Protein AF-A0A0C4YAA6-F1 (afdb_monomer)

Foldseek 3Di:
DVVVVVVVVVVVVVVVVVVVLVVVLVVLVVVLVVVVVCCVPPNDDPVVVVVSVVSVCLSCQLVVVPPVNSVSSCVVVVHPPPPD

Radius of gyration: 17.3 Å; Cα contacts (8 Å, |Δi|>4): 31; chains: 1; bounding box: 38×18×53 Å

Structure (mmCIF, N/CA/C/O backbone):
data_AF-A0A0C4YAA6-F1
#
_entry.id   AF-A0A0C4YAA6-F1
#
loop_
_atom_site.group_PDB
_atom_site.id
_atom_site.type_symbol
_atom_site.label_atom_id
_atom_site.label_alt_id
_atom_site.label_comp_id
_atom_site.label_asym_id
_atom_site.label_entity_id
_atom_site.label_seq_id
_atom_site.pdbx_PDB_ins_code
_atom_site.Cartn_x
_atom_site.Cartn_y
_atom_site.Cartn_z
_atom_site.occupancy
_atom_site.B_iso_or_equiv
_atom_site.auth_seq_id
_atom_site.auth_comp_id
_atom_site.auth_asym_id
_atom_site.auth_atom_id
_atom_site.pdbx_PDB_model_num
ATOM 1 N N . MET A 1 1 ? -19.346 5.190 35.935 1.00 63.16 1 MET A N 1
ATOM 2 C CA . MET A 1 1 ? -17.868 5.079 35.961 1.00 63.16 1 MET A CA 1
ATOM 3 C C . MET A 1 1 ? -17.351 4.000 35.002 1.00 63.16 1 MET A C 1
ATOM 5 O O . MET A 1 1 ? -16.531 4.329 34.159 1.00 63.16 1 MET A O 1
ATOM 9 N N . MET A 1 2 ? -17.887 2.769 35.029 1.00 74.38 2 MET A N 1
ATOM 10 C CA . MET A 1 2 ? -17.492 1.678 34.108 1.00 74.38 2 MET A CA 1
ATOM 11 C C . MET A 1 2 ? -17.628 2.006 32.608 1.00 74.38 2 MET A C 1
ATOM 13 O O . MET A 1 2 ? -16.706 1.741 31.847 1.00 74.38 2 MET A O 1
ATOM 17 N N . VAL A 1 3 ? -18.725 2.644 32.179 1.00 83.06 3 VAL A N 1
ATOM 18 C CA . VAL A 1 3 ? -18.949 2.989 30.756 1.00 83.06 3 VAL A CA 1
ATOM 19 C C . VAL A 1 3 ? -17.906 3.982 30.223 1.00 83.06 3 VAL A C 1
ATOM 21 O O . VAL A 1 3 ? -17.427 3.833 29.104 1.00 83.06 3 VAL A O 1
ATOM 24 N N . GLY A 1 4 ? -17.501 4.963 31.036 1.00 82.75 4 GLY A N 1
ATOM 25 C CA . GLY A 1 4 ? -16.488 5.949 30.640 1.00 82.75 4 GLY A CA 1
ATOM 26 C C . GLY A 1 4 ? -15.100 5.332 30.451 1.00 82.75 4 GLY A C 1
ATOM 27 O O . GLY A 1 4 ? -14.403 5.669 29.498 1.00 82.75 4 GLY A O 1
ATOM 28 N N . VAL A 1 5 ? -14.728 4.377 31.311 1.00 84.94 5 VAL A N 1
ATOM 29 C CA . VAL A 1 5 ? -13.475 3.615 31.175 1.00 84.94 5 VAL A CA 1
ATOM 30 C C . VAL A 1 5 ? -13.516 2.720 29.934 1.00 84.94 5 VAL A C 1
ATOM 32 O O . VAL A 1 5 ? -12.542 2.672 29.188 1.00 84.94 5 VAL A O 1
ATOM 35 N N . LEU A 1 6 ? -14.652 2.070 29.662 1.00 86.06 6 LEU A N 1
ATOM 36 C CA . LEU A 1 6 ? -14.822 1.224 28.479 1.00 86.06 6 LEU A CA 1
ATOM 37 C C . LEU A 1 6 ? -14.653 2.022 27.173 1.00 86.06 6 LEU A C 1
ATOM 39 O O . LEU A 1 6 ? -13.925 1.597 26.279 1.00 86.06 6 LEU A O 1
ATOM 43 N N . LEU A 1 7 ? -15.269 3.207 27.084 1.00 87.56 7 LEU A N 1
ATOM 44 C CA . LEU A 1 7 ? -15.139 4.099 25.925 1.00 87.56 7 LEU A CA 1
ATOM 45 C C . LEU A 1 7 ? -13.701 4.597 25.732 1.00 87.56 7 LEU A C 1
ATOM 47 O O . LEU A 1 7 ? -13.231 4.689 24.599 1.00 87.56 7 LEU A O 1
ATOM 51 N N . LEU A 1 8 ? -12.988 4.886 26.825 1.00 89.00 8 LEU A N 1
ATOM 52 C CA . LEU A 1 8 ? -11.581 5.282 26.773 1.00 89.00 8 LEU A CA 1
ATOM 53 C C . LEU A 1 8 ? -10.707 4.158 26.196 1.00 89.00 8 LEU A C 1
A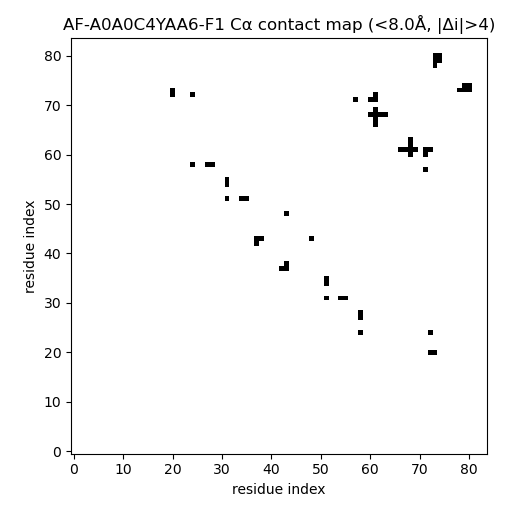TOM 55 O O . LEU A 1 8 ? -9.919 4.402 25.284 1.00 89.00 8 LEU A O 1
ATOM 59 N N . VAL A 1 9 ? -10.879 2.927 26.688 1.00 83.62 9 VAL A N 1
ATOM 60 C CA . VAL A 1 9 ? -10.136 1.749 26.209 1.00 83.62 9 VAL A CA 1
ATOM 61 C C 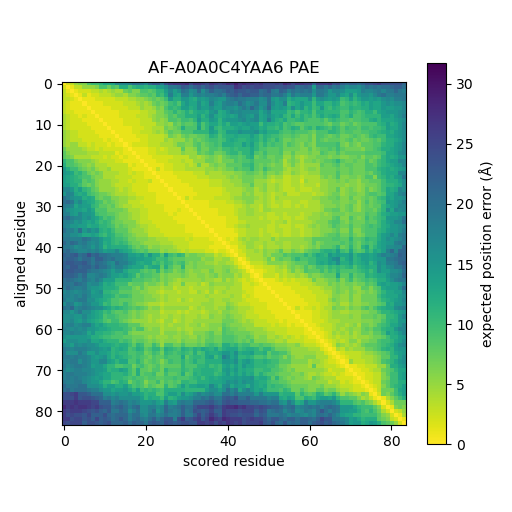. VAL A 1 9 ? -10.432 1.476 24.735 1.00 83.62 9 VAL A C 1
ATOM 63 O O . VAL A 1 9 ? -9.502 1.251 23.961 1.00 83.62 9 VAL A O 1
ATOM 66 N N . LEU A 1 10 ? -11.700 1.571 24.321 1.00 85.00 10 LEU A N 1
ATOM 67 C CA . LEU A 1 10 ? -12.100 1.407 22.921 1.00 85.00 10 LEU A CA 1
ATOM 68 C C . LEU A 1 10 ? -11.399 2.430 22.016 1.00 85.00 10 LEU A C 1
ATOM 70 O O . LEU A 1 10 ? -10.893 2.080 20.952 1.00 85.00 10 LEU A O 1
ATOM 74 N N . ARG A 1 11 ? -11.308 3.686 22.459 1.00 85.06 11 ARG A N 1
ATOM 75 C CA . ARG A 1 11 ? -10.675 4.766 21.694 1.00 85.06 11 ARG A CA 1
ATOM 76 C C . ARG A 1 11 ? -9.166 4.568 21.543 1.00 85.06 11 ARG A C 1
ATOM 78 O O . ARG A 1 11 ? -8.629 4.805 20.464 1.00 85.06 11 ARG A O 1
ATOM 85 N N . ILE A 1 12 ? -8.493 4.093 22.593 1.00 81.56 12 ILE A N 1
ATOM 86 C CA . ILE A 1 12 ? -7.062 3.748 22.553 1.00 81.56 12 ILE A CA 1
ATOM 87 C C . ILE A 1 12 ? -6.827 2.574 21.597 1.00 81.56 12 ILE A C 1
ATOM 89 O O . ILE A 1 12 ? -5.921 2.625 20.765 1.00 81.56 12 ILE A O 1
ATOM 93 N N . ALA A 1 13 ? -7.667 1.536 21.665 1.00 73.75 13 ALA A N 1
ATOM 94 C CA . ALA A 1 13 ? -7.598 0.408 20.743 1.00 73.75 13 ALA A CA 1
ATOM 95 C C . ALA A 1 13 ? -7.771 0.869 19.286 1.00 73.75 13 ALA A C 1
ATOM 97 O O . ALA A 1 13 ? -6.953 0.520 18.438 1.00 73.75 13 ALA A O 1
ATOM 98 N N . GLN A 1 14 ? -8.761 1.722 19.006 1.00 77.62 14 GLN A N 1
ATOM 99 C CA . GLN A 1 14 ? -8.976 2.307 17.678 1.00 77.6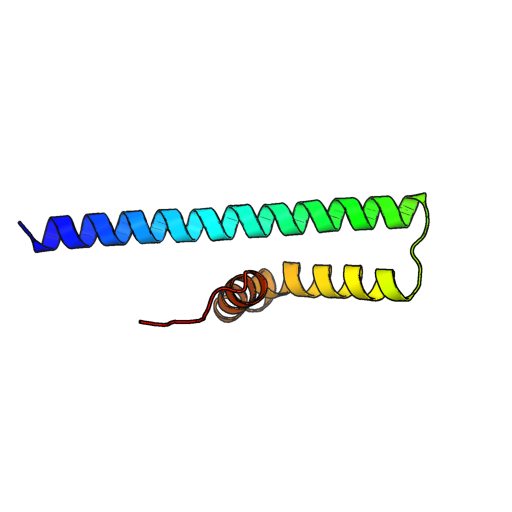2 14 GLN A CA 1
ATOM 100 C C . GLN A 1 14 ? -7.771 3.123 17.189 1.00 77.62 14 GLN A C 1
ATOM 102 O O . GLN A 1 14 ? -7.357 2.968 16.041 1.00 77.62 14 GLN A O 1
ATOM 107 N N . GLN A 1 15 ? -7.170 3.956 18.043 1.00 78.00 15 GLN A N 1
ATOM 108 C CA . GLN A 1 15 ? -5.979 4.734 17.683 1.00 78.00 15 GLN A CA 1
ATOM 109 C C . GLN A 1 15 ? -4.781 3.840 17.352 1.00 78.00 15 GLN A C 1
ATOM 111 O O . GLN A 1 15 ? -4.103 4.076 16.352 1.00 78.00 15 GLN A O 1
ATOM 116 N N . ASN A 1 16 ? -4.549 2.791 18.141 1.00 75.44 16 ASN A N 1
ATOM 117 C CA . ASN A 1 16 ? -3.465 1.842 17.893 1.00 75.44 16 ASN A CA 1
ATOM 118 C C . ASN A 1 16 ? -3.679 1.054 16.594 1.00 75.44 16 ASN A C 1
ATOM 120 O O . ASN A 1 16 ? -2.733 0.873 15.830 1.00 75.44 16 ASN A O 1
ATOM 124 N N . TYR A 1 17 ? -4.917 0.645 16.303 1.00 74.75 17 TYR A N 1
ATOM 125 C CA . TYR A 1 17 ? -5.260 -0.000 15.033 1.00 74.75 17 TYR A CA 1
ATOM 126 C C . TYR A 1 17 ? -5.005 0.920 13.836 1.00 74.75 17 TYR A C 1
ATOM 128 O O . TYR A 1 17 ? -4.358 0.513 12.874 1.00 74.75 17 TYR A O 1
ATOM 136 N N . MET A 1 18 ? -5.448 2.177 13.910 1.00 73.88 18 MET A N 1
ATOM 137 C CA . MET A 1 18 ? -5.206 3.167 12.855 1.00 73.88 18 MET A CA 1
ATOM 138 C C . MET A 1 18 ? -3.711 3.440 12.655 1.00 73.88 18 MET A C 1
ATOM 140 O O . MET A 1 18 ? -3.249 3.562 11.521 1.00 73.88 18 MET A O 1
ATOM 144 N N . MET A 1 19 ? -2.938 3.483 13.742 1.00 78.56 19 MET A N 1
ATOM 145 C CA . MET A 1 19 ? -1.488 3.647 13.682 1.00 78.56 19 MET A CA 1
ATOM 146 C C . MET A 1 19 ? -0.812 2.448 13.006 1.00 78.56 19 MET A C 1
ATOM 148 O O . MET A 1 19 ? 0.016 2.642 12.119 1.00 78.56 19 MET A O 1
ATOM 152 N N . ALA A 1 20 ? -1.194 1.219 13.365 1.00 72.88 20 ALA A N 1
ATOM 153 C CA . ALA A 1 20 ? -0.661 0.003 12.755 1.00 72.88 20 ALA A CA 1
ATOM 154 C C . ALA A 1 20 ? -0.947 -0.057 11.245 1.00 72.88 20 ALA A C 1
ATOM 156 O O . ALA A 1 20 ? -0.045 -0.347 10.458 1.00 72.88 20 ALA A O 1
ATOM 157 N N . LEU A 1 21 ? -2.169 0.295 10.829 1.00 72.69 21 LEU A N 1
ATOM 158 C CA . LEU A 1 21 ? -2.535 0.407 9.413 1.00 72.69 21 LEU A CA 1
ATOM 159 C C . LEU A 1 21 ? -1.674 1.447 8.685 1.00 72.69 21 LEU A C 1
ATOM 161 O O . LEU A 1 21 ? -1.152 1.170 7.605 1.00 72.69 21 LEU A O 1
ATOM 165 N N . GLY A 1 22 ? -1.485 2.622 9.292 1.00 74.88 22 GLY A N 1
ATOM 166 C CA . GLY A 1 22 ? -0.656 3.689 8.734 1.00 74.88 22 GLY A CA 1
ATOM 167 C C . GLY A 1 22 ? 0.803 3.271 8.545 1.00 74.88 22 GLY A C 1
ATOM 168 O O . GLY A 1 22 ? 1.363 3.467 7.469 1.00 74.88 22 GLY A O 1
ATOM 169 N N . VAL A 1 23 ? 1.411 2.635 9.550 1.00 77.00 23 VAL A N 1
ATOM 170 C CA . VAL A 1 23 ? 2.808 2.161 9.492 1.00 77.00 23 VAL A CA 1
ATOM 171 C C . VAL A 1 23 ? 3.003 1.139 8.371 1.00 77.00 23 VAL A C 1
ATOM 173 O O . VAL A 1 23 ? 3.969 1.226 7.613 1.00 77.00 23 VAL A O 1
ATOM 176 N N . VAL A 1 24 ? 2.077 0.193 8.226 1.00 73.12 24 VAL A N 1
ATOM 177 C CA . VAL A 1 24 ? 2.150 -0.850 7.193 1.00 73.12 24 VAL A CA 1
ATOM 178 C C . VAL A 1 24 ? 1.959 -0.261 5.800 1.00 73.12 24 VAL A C 1
ATOM 180 O O . VAL A 1 24 ? 2.689 -0.616 4.872 1.00 73.12 24 VAL A O 1
ATOM 183 N N . TRP A 1 25 ? 1.019 0.670 5.646 1.00 77.62 25 TRP A N 1
ATOM 184 C CA . TRP A 1 25 ? 0.801 1.355 4.377 1.00 77.62 25 TRP A CA 1
ATOM 185 C C . TRP A 1 25 ? 2.041 2.151 3.946 1.00 77.62 25 TRP A C 1
ATOM 187 O O . TRP A 1 25 ? 2.471 2.050 2.795 1.00 77.62 25 TRP A O 1
ATOM 197 N N . VAL A 1 26 ? 2.690 2.846 4.886 1.00 80.06 26 VAL A N 1
ATOM 198 C CA . VAL A 1 26 ? 3.960 3.550 4.649 1.00 80.06 26 VAL A CA 1
ATOM 199 C C . VAL A 1 26 ? 5.080 2.575 4.272 1.00 80.06 26 VAL A C 1
ATOM 201 O O . VAL A 1 26 ? 5.806 2.827 3.311 1.00 80.06 26 VAL A O 1
ATOM 204 N N . ALA A 1 27 ? 5.209 1.441 4.966 1.00 80.94 27 ALA A N 1
ATOM 205 C CA . ALA A 1 27 ? 6.210 0.420 4.647 1.00 80.94 27 ALA A CA 1
ATOM 206 C C . ALA A 1 27 ? 6.012 -0.173 3.240 1.00 80.94 27 ALA A C 1
ATOM 208 O O . ALA A 1 27 ? 6.978 -0.352 2.491 1.00 80.94 27 ALA A O 1
ATOM 209 N N . ASN A 1 28 ? 4.763 -0.427 2.841 1.00 79.69 28 ASN A N 1
ATOM 210 C CA . ASN A 1 28 ? 4.438 -0.895 1.497 1.00 79.69 28 ASN A CA 1
ATOM 211 C C . ASN A 1 28 ? 4.793 0.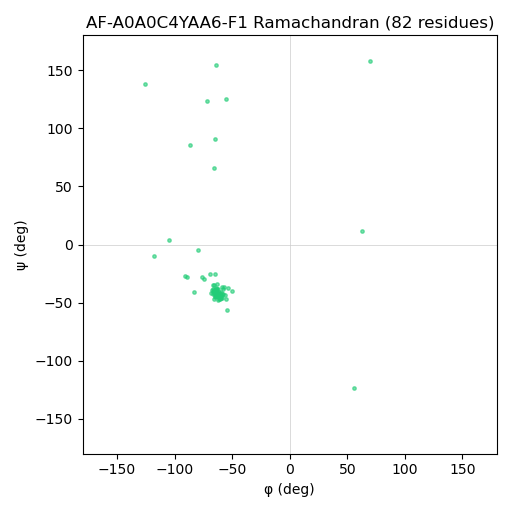160 0.432 1.00 79.69 28 ASN A C 1
ATOM 213 O O . ASN A 1 28 ? 5.444 -0.162 -0.563 1.00 79.69 28 ASN A O 1
ATOM 217 N N . GLY A 1 29 ? 4.466 1.433 0.683 1.00 80.38 29 GLY A N 1
ATOM 218 C CA . GLY A 1 29 ? 4.860 2.550 -0.180 1.00 80.38 29 GLY A CA 1
ATOM 219 C C . GLY A 1 29 ? 6.379 2.681 -0.329 1.00 80.38 29 GLY A C 1
ATOM 220 O O . GLY A 1 29 ? 6.885 2.824 -1.442 1.00 80.38 29 GLY A O 1
ATOM 221 N N . LEU A 1 30 ? 7.131 2.540 0.766 1.00 83.38 30 LEU A N 1
ATOM 222 C CA . LEU A 1 30 ? 8.596 2.554 0.739 1.00 83.38 30 LEU A CA 1
ATOM 223 C C . LEU A 1 30 ? 9.156 1.400 -0.106 1.00 83.38 30 LEU A C 1
ATOM 225 O O . LEU A 1 30 ? 10.062 1.590 -0.918 1.00 83.38 30 LEU A O 1
ATOM 229 N N . THR A 1 31 ? 8.568 0.212 0.031 1.00 83.69 31 THR A N 1
ATOM 230 C CA . THR A 1 31 ? 8.943 -0.975 -0.747 1.00 83.69 31 THR A CA 1
ATOM 231 C C . THR A 1 31 ? 8.668 -0.774 -2.241 1.00 83.69 31 THR A C 1
ATOM 233 O O . THR A 1 31 ? 9.475 -1.176 -3.080 1.00 83.69 31 THR A O 1
ATOM 236 N N . MET A 1 32 ? 7.574 -0.094 -2.597 1.00 84.19 32 MET A N 1
ATOM 237 C CA . MET A 1 32 ? 7.267 0.275 -3.983 1.00 84.19 32 MET A CA 1
ATOM 238 C C . MET A 1 32 ? 8.328 1.216 -4.569 1.00 84.19 32 MET A C 1
ATOM 240 O O . MET A 1 32 ? 8.786 1.000 -5.692 1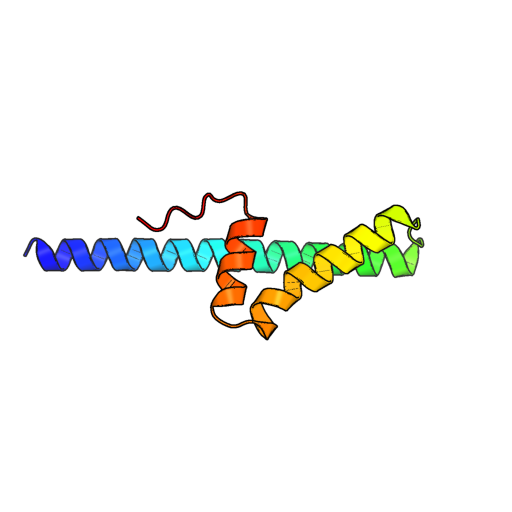.00 84.19 32 MET A O 1
ATOM 244 N N . ILE A 1 33 ? 8.756 2.229 -3.808 1.00 84.25 33 ILE A N 1
ATOM 245 C CA . ILE A 1 33 ? 9.810 3.166 -4.228 1.00 84.25 33 ILE A CA 1
ATOM 246 C C . ILE A 1 33 ? 11.118 2.412 -4.489 1.00 84.25 33 ILE A C 1
ATOM 248 O O . ILE A 1 33 ? 11.741 2.603 -5.533 1.00 84.25 33 ILE A O 1
ATOM 252 N N . LEU A 1 34 ? 11.511 1.511 -3.585 1.00 85.69 34 LEU A N 1
ATOM 253 C CA . LEU 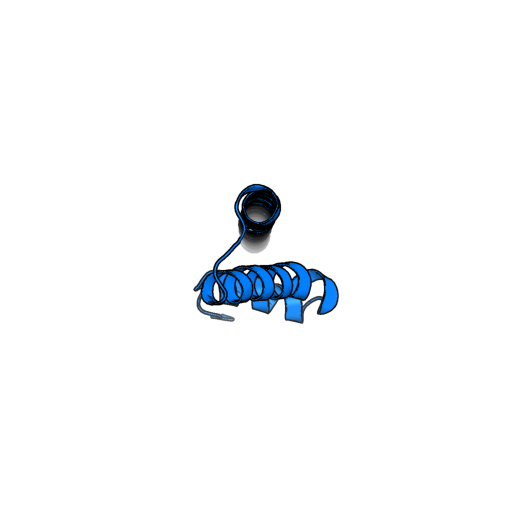A 1 34 ? 12.713 0.692 -3.754 1.00 85.69 34 LEU A CA 1
ATOM 254 C C . LEU A 1 34 ? 12.641 -0.181 -5.013 1.00 85.69 34 LEU A C 1
ATOM 256 O O . LEU A 1 34 ? 13.612 -0.247 -5.767 1.00 85.69 34 LEU A O 1
ATOM 260 N N . HIS A 1 35 ? 11.490 -0.794 -5.294 1.00 85.19 35 HIS A N 1
ATOM 261 C CA . HIS A 1 35 ? 11.293 -1.567 -6.520 1.00 85.19 35 HIS A CA 1
ATOM 262 C C . HIS A 1 35 ? 11.345 -0.710 -7.788 1.00 85.19 35 HIS A C 1
ATOM 264 O O . HIS A 1 35 ? 11.920 -1.143 -8.787 1.00 85.19 35 HIS A O 1
ATOM 270 N N . ALA A 1 36 ? 10.783 0.500 -7.766 1.00 83.69 36 ALA A N 1
ATOM 271 C CA . ALA A 1 36 ? 10.849 1.427 -8.893 1.00 83.69 36 ALA A CA 1
ATOM 272 C C . ALA A 1 36 ? 12.294 1.873 -9.173 1.00 83.69 36 ALA A C 1
ATOM 274 O O . ALA A 1 36 ? 12.733 1.868 -10.324 1.00 83.69 36 ALA A O 1
ATOM 275 N N . LEU A 1 37 ? 13.061 2.179 -8.122 1.00 86.75 37 LEU A N 1
ATOM 276 C CA . LEU A 1 37 ? 14.486 2.504 -8.230 1.00 86.75 37 LEU A CA 1
ATOM 277 C C . LEU A 1 37 ? 15.299 1.317 -8.757 1.00 86.75 37 LEU A C 1
ATOM 279 O O . LEU A 1 37 ? 16.142 1.486 -9.641 1.00 86.75 37 LEU A O 1
ATOM 283 N N . TYR A 1 38 ? 15.025 0.109 -8.259 1.00 85.88 38 TYR A N 1
ATOM 284 C CA . TYR A 1 38 ? 15.666 -1.111 -8.743 1.00 85.88 38 TYR A CA 1
ATOM 285 C C . TYR A 1 38 ? 15.354 -1.363 -10.222 1.00 85.88 38 TYR A C 1
ATOM 287 O O . TYR A 1 38 ? 16.266 -1.660 -10.993 1.00 85.88 38 TYR A O 1
ATOM 295 N N . TRP A 1 39 ? 14.094 -1.178 -10.642 1.00 87.12 39 TRP A N 1
ATOM 296 C CA . TRP A 1 39 ? 13.702 -1.244 -12.052 1.00 87.12 39 TRP A CA 1
ATOM 297 C C . TRP A 1 39 ? 14.544 -0.296 -12.875 1.00 87.12 39 TRP A C 1
ATOM 299 O O . TRP A 1 39 ? 15.183 -0.721 -13.836 1.00 87.12 39 TRP A O 1
ATOM 309 N N . TRP A 1 40 ? 14.537 0.978 -12.500 1.00 84.31 40 TRP A N 1
ATOM 310 C CA . TRP A 1 40 ? 15.189 2.015 -13.274 1.00 84.31 40 TRP A CA 1
ATOM 311 C C . TRP A 1 40 ? 16.680 1.724 -13.471 1.00 84.31 40 TRP A C 1
ATOM 313 O O . TRP A 1 40 ? 17.199 1.925 -14.566 1.00 84.31 40 TRP A O 1
ATOM 323 N N . ARG A 1 41 ? 17.345 1.180 -12.446 1.00 89.00 41 ARG A N 1
ATOM 324 C CA . ARG A 1 41 ? 18.784 0.908 -12.479 1.00 89.00 41 ARG A CA 1
ATOM 325 C C . ARG A 1 41 ? 19.176 -0.410 -13.151 1.00 89.00 41 ARG A C 1
ATOM 327 O O . ARG A 1 41 ? 20.185 -0.439 -13.847 1.00 89.00 41 ARG A O 1
ATOM 334 N N . TYR A 1 42 ? 18.439 -1.494 -12.919 1.00 87.00 42 TYR A N 1
ATOM 335 C CA . TYR A 1 42 ? 18.870 -2.850 -13.300 1.00 87.00 42 TYR A CA 1
ATOM 336 C C . TYR A 1 42 ? 17.955 -3.528 -14.323 1.00 87.00 42 TYR A C 1
ATOM 338 O O . TYR A 1 42 ? 18.300 -4.574 -14.871 1.00 87.00 42 TYR A O 1
ATOM 346 N N . GLY A 1 43 ? 16.791 -2.941 -14.602 1.00 81.88 43 GLY A N 1
ATOM 347 C CA . GLY A 1 43 ? 15.723 -3.608 -15.332 1.00 81.88 43 GLY A CA 1
ATOM 348 C C . GLY A 1 43 ? 15.078 -4.729 -14.508 1.00 81.88 43 GLY A C 1
ATOM 349 O O . GLY A 1 43 ? 15.642 -5.271 -13.563 1.00 81.88 43 GLY A O 1
ATOM 350 N N . LEU A 1 44 ? 13.844 -5.082 -14.861 1.00 79.56 44 LEU A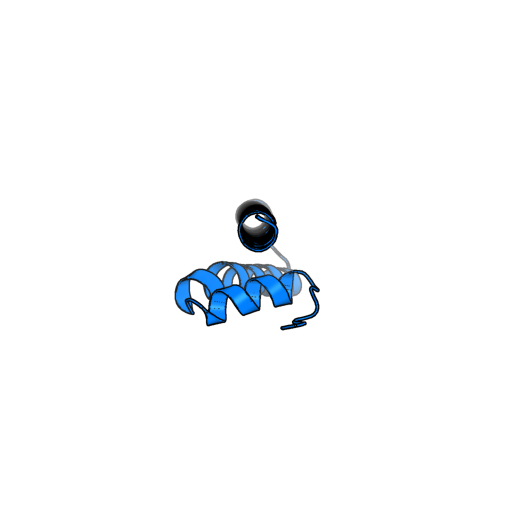 N 1
ATOM 351 C CA . LEU A 1 44 ? 13.070 -6.113 -14.169 1.00 79.56 44 LEU A CA 1
ATOM 352 C C . LEU A 1 44 ? 12.596 -7.173 -15.161 1.00 79.56 44 LEU A C 1
ATOM 354 O O . LEU A 1 44 ? 12.142 -6.852 -16.262 1.00 79.56 44 LEU A O 1
ATOM 358 N N . SER A 1 45 ? 12.670 -8.448 -14.774 1.00 80.75 45 SER A N 1
ATOM 359 C CA . SER A 1 45 ? 12.093 -9.526 -15.583 1.00 80.75 45 SER A CA 1
ATOM 360 C C . SER A 1 45 ? 10.568 -9.371 -15.677 1.00 80.75 45 SER A C 1
ATOM 362 O O . SER A 1 45 ? 9.932 -8.813 -14.779 1.00 80.75 45 SER A O 1
ATOM 364 N N . ARG A 1 46 ? 9.952 -9.901 -16.741 1.00 77.00 46 ARG A N 1
ATOM 365 C CA . ARG A 1 46 ? 8.512 -9.738 -17.019 1.00 77.00 46 ARG A CA 1
ATOM 366 C C . ARG A 1 46 ? 7.610 -10.142 -15.841 1.00 77.00 46 ARG A C 1
ATOM 368 O O . ARG A 1 46 ? 6.633 -9.451 -15.582 1.00 77.00 46 ARG A O 1
ATOM 375 N N . ARG A 1 47 ? 7.960 -11.205 -15.102 1.00 74.81 47 ARG A N 1
ATOM 376 C CA . ARG A 1 47 ? 7.206 -11.687 -13.923 1.00 74.81 47 ARG A CA 1
ATOM 377 C C . ARG A 1 47 ? 7.221 -10.682 -12.773 1.00 74.81 47 ARG A C 1
ATOM 379 O O . ARG A 1 47 ? 6.195 -10.405 -12.167 1.00 74.81 47 ARG A O 1
ATOM 386 N N . TRP A 1 48 ? 8.382 -10.093 -12.519 1.00 76.19 48 TRP A N 1
ATOM 387 C CA . TRP A 1 48 ? 8.557 -9.142 -11.433 1.00 76.19 48 TRP A CA 1
ATOM 388 C C . TRP A 1 48 ? 7.972 -7.759 -11.759 1.00 76.19 48 TRP A C 1
ATOM 390 O O . TRP A 1 48 ? 7.488 -7.083 -10.860 1.00 76.19 48 TRP A O 1
ATOM 400 N N . LYS A 1 49 ? 7.909 -7.362 -13.041 1.00 79.44 49 LYS A N 1
ATOM 401 C CA . LYS A 1 49 ? 7.163 -6.156 -13.456 1.00 79.44 49 LYS A CA 1
ATOM 402 C C . LYS A 1 49 ? 5.687 -6.237 -13.063 1.00 79.44 49 LYS A C 1
ATOM 404 O O . LYS A 1 49 ? 5.140 -5.259 -12.570 1.00 79.44 49 LYS A O 1
ATOM 409 N N . VAL A 1 50 ? 5.061 -7.403 -13.253 1.00 79.44 50 VAL A N 1
ATOM 410 C CA . VAL A 1 50 ? 3.660 -7.629 -12.856 1.00 79.44 50 VAL A CA 1
ATOM 411 C C . VAL A 1 50 ? 3.498 -7.471 -11.346 1.00 79.44 50 VAL A C 1
ATOM 413 O O . VAL A 1 50 ? 2.568 -6.799 -10.917 1.00 79.44 50 VAL A O 1
ATOM 416 N N . ALA A 1 51 ? 4.427 -8.009 -10.550 1.00 79.56 51 ALA A N 1
ATOM 417 C CA . ALA A 1 51 ? 4.398 -7.863 -9.095 1.00 79.56 51 ALA A CA 1
ATOM 418 C C . ALA A 1 51 ? 4.485 -6.392 -8.651 1.00 79.56 51 ALA A C 1
ATOM 420 O O . ALA A 1 51 ? 3.694 -5.967 -7.816 1.00 79.56 51 ALA A O 1
ATOM 421 N N . VAL A 1 52 ? 5.377 -5.597 -9.254 1.00 80.94 52 VAL A N 1
ATOM 422 C CA . VAL A 1 52 ? 5.530 -4.164 -8.933 1.00 80.94 52 VAL A CA 1
ATOM 423 C C . VAL A 1 52 ? 4.293 -3.357 -9.337 1.00 80.94 52 VAL A C 1
ATOM 425 O O . VAL A 1 52 ? 3.822 -2.525 -8.567 1.00 80.94 52 VAL A O 1
ATOM 428 N N . VAL A 1 53 ? 3.731 -3.617 -10.521 1.00 82.25 53 VAL A N 1
ATOM 429 C CA . VAL A 1 53 ? 2.501 -2.949 -10.984 1.00 82.2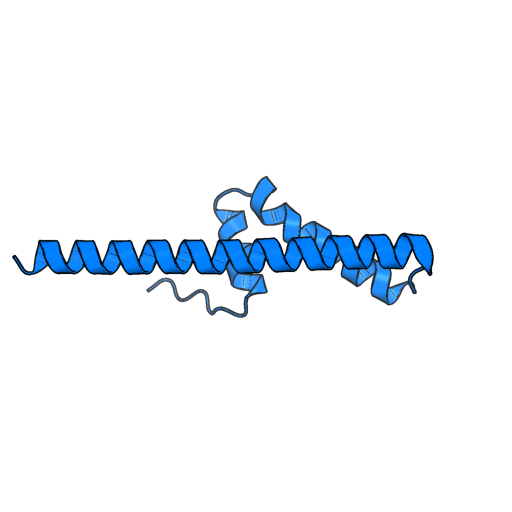5 53 VAL A CA 1
ATOM 430 C C . VAL A 1 53 ? 1.316 -3.305 -10.086 1.00 82.25 53 VAL A C 1
ATOM 432 O O . VAL A 1 53 ? 0.553 -2.420 -9.703 1.00 82.25 53 VAL A O 1
ATOM 435 N N . LEU A 1 54 ? 1.186 -4.577 -9.704 1.00 81.44 54 LEU A N 1
ATOM 436 C CA . LEU A 1 54 ? 0.142 -5.036 -8.793 1.00 81.44 54 LEU A CA 1
ATOM 437 C C . LEU A 1 54 ? 0.305 -4.407 -7.403 1.00 81.44 54 LEU A C 1
ATOM 439 O O . LEU A 1 54 ? -0.667 -3.907 -6.848 1.00 81.44 54 LEU A O 1
ATOM 443 N N . GLN A 1 55 ? 1.531 -4.357 -6.874 1.00 80.31 55 GLN A N 1
ATOM 444 C CA . GLN A 1 55 ? 1.844 -3.685 -5.613 1.00 80.31 55 GLN A CA 1
ATOM 445 C C . GLN A 1 55 ? 1.490 -2.192 -5.662 1.00 80.31 55 GLN A C 1
ATOM 447 O O . GLN A 1 55 ? 0.928 -1.671 -4.701 1.00 80.31 55 GLN A O 1
ATOM 452 N N . GLY A 1 56 ? 1.753 -1.505 -6.777 1.00 80.19 56 GLY A N 1
ATOM 453 C CA . GLY A 1 56 ? 1.375 -0.101 -6.963 1.00 80.19 56 GLY A CA 1
ATOM 454 C C . GLY A 1 56 ? -0.138 0.116 -7.000 1.00 80.19 56 GLY A C 1
ATOM 455 O O . GLY A 1 56 ? -0.652 0.969 -6.278 1.00 80.19 56 GLY A O 1
ATOM 456 N N . LEU A 1 57 ? -0.864 -0.705 -7.764 1.00 81.38 57 LEU A N 1
ATOM 457 C CA . LEU A 1 57 ? -2.332 -0.710 -7.790 1.00 81.38 57 LEU A CA 1
ATOM 458 C C . LEU A 1 57 ? -2.916 -0.910 -6.392 1.00 81.38 57 LEU A C 1
ATOM 460 O O . LEU A 1 57 ? -3.783 -0.151 -5.970 1.00 81.38 57 LEU A O 1
ATOM 464 N N . LEU A 1 58 ? -2.394 -1.892 -5.661 1.00 78.31 58 LEU A N 1
ATOM 465 C CA . LEU A 1 58 ? -2.787 -2.186 -4.290 1.00 78.31 58 LEU A CA 1
ATOM 466 C C . LEU A 1 58 ? -2.478 -1.013 -3.348 1.00 78.31 58 LEU A C 1
ATOM 468 O O . LEU A 1 58 ? -3.325 -0.633 -2.555 1.00 78.31 58 LEU A O 1
ATOM 472 N N . THR A 1 59 ? -1.316 -0.375 -3.469 1.00 77.94 59 THR A N 1
ATOM 473 C CA . THR A 1 59 ? -0.922 0.756 -2.606 1.00 77.94 59 THR A CA 1
ATOM 474 C C . THR A 1 59 ? -1.805 1.992 -2.806 1.00 77.94 59 THR A C 1
ATOM 476 O O . THR A 1 59 ? -2.073 2.715 -1.844 1.00 77.94 59 THR A O 1
ATOM 479 N N . ILE A 1 60 ? -2.263 2.230 -4.040 1.00 78.94 60 ILE A N 1
ATOM 480 C CA . ILE A 1 60 ? -3.056 3.407 -4.427 1.00 78.94 60 ILE A CA 1
ATOM 481 C C . ILE A 1 60 ? -4.565 3.153 -4.285 1.00 78.94 60 ILE A C 1
ATOM 483 O O . ILE A 1 60 ? -5.319 4.092 -4.035 1.00 78.94 60 ILE A O 1
ATOM 487 N N . ALA A 1 61 ? -5.026 1.903 -4.387 1.00 78.38 61 ALA A N 1
ATOM 488 C CA . ALA A 1 61 ? -6.437 1.542 -4.239 1.00 78.38 61 ALA A CA 1
ATOM 489 C C . ALA A 1 61 ? -7.097 2.121 -2.965 1.00 78.38 61 ALA A C 1
ATOM 491 O O . ALA A 1 61 ? -8.211 2.635 -3.079 1.00 78.38 61 ALA A O 1
ATOM 492 N N . PRO A 1 62 ? -6.427 2.161 -1.793 1.00 75.19 62 PRO A N 1
ATOM 493 C CA . PRO A 1 62 ? -6.945 2.821 -0.603 1.00 75.19 62 PRO A CA 1
ATOM 494 C C . PRO A 1 62 ? -7.276 4.304 -0.765 1.00 75.19 62 PRO A C 1
ATOM 496 O O . PRO A 1 62 ? -8.270 4.777 -0.223 1.00 75.19 62 PRO A O 1
ATOM 499 N N . LEU A 1 63 ? -6.468 5.027 -1.543 1.00 77.12 63 LEU A N 1
ATOM 500 C CA . LEU A 1 63 ? -6.656 6.454 -1.811 1.00 77.12 63 LEU A CA 1
ATOM 501 C C . LEU A 1 63 ? -7.806 6.712 -2.792 1.00 77.12 63 LEU A C 1
ATOM 503 O O . LEU A 1 63 ? -8.442 7.758 -2.724 1.00 77.12 63 LEU A O 1
ATOM 507 N N . LEU A 1 64 ? -8.067 5.771 -3.704 1.00 80.88 64 LEU A N 1
ATOM 508 C CA . LEU A 1 64 ? -9.080 5.915 -4.756 1.00 80.88 64 LEU A CA 1
ATOM 509 C C . LEU A 1 64 ? -10.470 5.423 -4.334 1.00 80.88 64 LEU A C 1
ATOM 511 O O . LEU A 1 64 ? -11.470 5.900 -4.861 1.00 80.88 64 LEU A O 1
ATOM 515 N N . LEU A 1 65 ? -10.538 4.461 -3.412 1.00 78.00 65 LEU A N 1
ATOM 516 C CA . LEU A 1 65 ? -11.772 3.751 -3.052 1.00 78.00 65 LEU A CA 1
ATOM 517 C C . LEU A 1 65 ? -12.368 4.185 -1.700 1.00 78.00 65 LEU A C 1
ATOM 519 O O . LEU A 1 65 ? -13.359 3.602 -1.254 1.00 78.00 65 LEU A O 1
ATOM 523 N N . GLY A 1 66 ? -11.778 5.182 -1.030 1.00 72.56 66 GLY A N 1
ATOM 524 C CA . GLY A 1 66 ? -12.262 5.687 0.259 1.00 72.56 66 GLY A CA 1
ATOM 525 C C . GLY A 1 66 ? -12.360 4.577 1.313 1.00 72.56 66 GLY A C 1
ATOM 526 O O . GLY A 1 66 ? -11.388 3.870 1.573 1.00 72.56 66 GLY A O 1
ATOM 527 N N . GLU A 1 67 ? -13.544 4.374 1.897 1.00 69.94 67 GLU A N 1
ATOM 528 C CA . GLU A 1 67 ? -13.765 3.343 2.928 1.00 69.94 67 GLU A CA 1
ATOM 529 C C . GLU A 1 67 ? -13.542 1.905 2.428 1.00 69.94 67 GLU A C 1
ATOM 531 O O . GLU A 1 67 ? -13.005 1.070 3.155 1.00 69.94 67 GLU A O 1
ATOM 536 N N . HIS A 1 68 ? -13.857 1.614 1.162 1.00 68.94 68 HIS A N 1
ATOM 537 C CA . HIS A 1 68 ? -13.579 0.302 0.554 1.00 68.94 68 HIS A CA 1
ATOM 538 C C . HIS A 1 68 ? -12.074 0.085 0.362 1.00 68.94 68 HIS A C 1
ATOM 540 O O . HIS A 1 68 ? -11.568 -1.037 0.359 1.00 68.94 68 HIS A O 1
ATOM 546 N N . GLY A 1 69 ? -11.350 1.190 0.248 1.00 68.19 69 GLY A N 1
ATOM 547 C CA . GLY A 1 69 ? -9.910 1.237 0.210 1.00 68.19 69 GLY A CA 1
ATOM 548 C C . GLY A 1 69 ? -9.240 0.762 1.501 1.00 68.19 69 GLY A C 1
ATOM 549 O O . GLY A 1 69 ? -8.251 0.032 1.447 1.00 68.19 69 GLY A O 1
ATOM 550 N N . LEU A 1 70 ? -9.813 1.104 2.660 1.00 68.25 70 LEU A N 1
ATOM 551 C CA . LEU A 1 70 ? -9.336 0.642 3.969 1.00 68.25 70 LEU A CA 1
ATOM 552 C C . LEU A 1 70 ? -9.468 -0.879 4.115 1.00 68.25 70 LEU A C 1
ATOM 554 O O . LEU A 1 70 ? -8.550 -1.528 4.611 1.00 68.25 70 LEU A O 1
ATOM 558 N N . ILE A 1 71 ? -10.560 -1.465 3.613 1.00 70.75 71 ILE A N 1
ATOM 559 C CA . ILE A 1 71 ? -10.784 -2.924 3.592 1.00 70.75 71 ILE A CA 1
ATOM 560 C C . ILE A 1 71 ? -9.673 -3.638 2.808 1.00 70.75 71 ILE A C 1
ATOM 562 O O . ILE A 1 71 ? -9.212 -4.710 3.198 1.00 70.75 71 ILE A O 1
ATOM 566 N N . LEU A 1 72 ? -9.187 -3.019 1.733 1.00 67.56 72 LEU A N 1
ATOM 567 C CA . LEU A 1 72 ? -8.081 -3.534 0.929 1.00 67.56 72 LEU A CA 1
ATOM 568 C C . LEU A 1 72 ? -6.749 -3.539 1.695 1.00 67.56 72 LEU A C 1
ATOM 570 O O . LEU A 1 72 ? -5.975 -4.483 1.540 1.00 67.56 72 LEU A O 1
ATOM 574 N N . ILE A 1 73 ? -6.505 -2.551 2.566 1.00 66.25 73 ILE A N 1
ATOM 575 C CA . ILE A 1 73 ? -5.343 -2.552 3.474 1.00 66.25 73 ILE A CA 1
ATOM 576 C C . ILE A 1 73 ? -5.416 -3.757 4.424 1.00 66.25 73 ILE A C 1
ATOM 578 O O . ILE A 1 73 ? -4.419 -4.456 4.601 1.00 66.25 73 ILE A O 1
ATOM 582 N N . PHE A 1 74 ? -6.598 -4.059 4.975 1.00 64.75 74 PHE A N 1
ATOM 583 C CA . PHE A 1 74 ? -6.802 -5.250 5.812 1.00 64.75 74 PHE A CA 1
ATOM 584 C C . PHE A 1 74 ? -6.590 -6.560 5.041 1.00 64.75 74 PHE A C 1
ATOM 586 O O . PHE A 1 74 ? -5.974 -7.487 5.566 1.00 64.75 74 PHE A O 1
ATOM 593 N N . PHE A 1 75 ? -7.038 -6.623 3.784 1.00 64.62 75 PHE A N 1
ATOM 594 C CA . PHE A 1 75 ? -6.842 -7.787 2.918 1.00 64.62 75 PHE A CA 1
ATOM 595 C C . PHE A 1 75 ? -5.356 -8.033 2.601 1.00 64.62 75 PHE A C 1
ATOM 597 O O . PHE A 1 75 ? -4.893 -9.172 2.647 1.00 64.62 75 PHE A O 1
ATOM 604 N N . MET A 1 76 ? -4.579 -6.972 2.352 1.00 63.81 76 MET A N 1
ATOM 605 C CA . MET A 1 76 ? -3.121 -7.060 2.166 1.00 63.81 76 MET A CA 1
ATOM 606 C C . MET A 1 76 ? -2.373 -7.508 3.428 1.00 63.81 76 MET A C 1
ATOM 608 O O . MET A 1 76 ? -1.289 -8.076 3.328 1.00 63.81 76 MET A O 1
ATOM 612 N N . LEU A 1 77 ? -2.946 -7.268 4.608 1.00 58.69 77 LEU A N 1
ATOM 613 C CA . LEU A 1 77 ? -2.372 -7.613 5.909 1.00 58.69 77 LEU A CA 1
ATOM 614 C C . LEU A 1 77 ? -2.548 -9.088 6.305 1.00 58.69 77 LEU A C 1
ATOM 616 O O . LEU A 1 77 ? -2.059 -9.485 7.361 1.00 58.69 77 LEU A O 1
ATOM 620 N N . GLY A 1 78 ? -3.273 -9.897 5.519 1.00 54.94 78 GLY A N 1
ATOM 621 C CA . GLY A 1 78 ? -3.666 -11.252 5.934 1.00 54.94 78 GLY A CA 1
ATOM 622 C C . GLY A 1 78 ? -4.579 -11.257 7.169 1.00 54.94 78 GLY A C 1
ATOM 623 O O . GLY A 1 78 ? -4.815 -12.306 7.770 1.00 54.94 78 GLY A O 1
ATOM 624 N N . GLY A 1 79 ? -5.086 -10.084 7.560 1.00 48.81 79 GLY A N 1
ATOM 625 C CA . GLY A 1 79 ? -6.014 -9.925 8.661 1.00 48.81 79 GLY A CA 1
ATOM 626 C C . GLY A 1 79 ? -7.365 -10.479 8.246 1.00 48.81 79 GLY A C 1
ATOM 627 O O . GLY A 1 79 ? -7.945 -10.050 7.250 1.00 48.81 79 GLY A O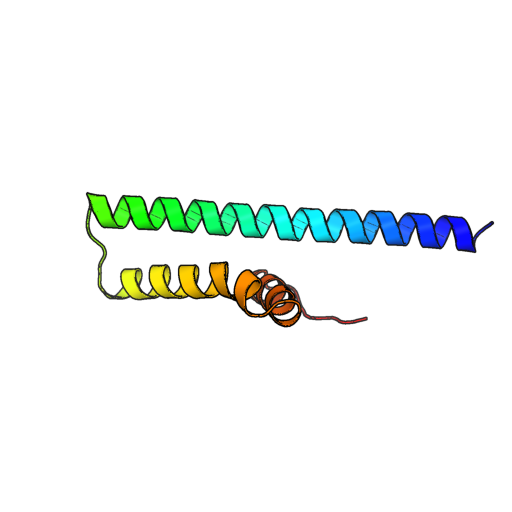 1
ATOM 628 N N . ALA A 1 80 ? -7.881 -11.437 9.012 1.00 38.88 80 ALA A N 1
ATOM 629 C CA . ALA A 1 80 ? -9.268 -11.838 8.869 1.00 38.88 80 ALA A CA 1
ATOM 630 C C . ALA A 1 80 ? -10.148 -10.588 9.020 1.00 38.88 80 ALA A C 1
ATOM 632 O O . ALA A 1 80 ? -10.065 -9.896 10.036 1.00 38.88 80 ALA A O 1
ATOM 633 N N . LEU A 1 81 ? -11.006 -10.323 8.030 1.00 47.44 81 LEU A N 1
ATOM 634 C CA . LEU A 1 81 ? -12.138 -9.399 8.141 1.00 47.44 81 LEU A CA 1
ATOM 635 C C . LEU A 1 81 ? -13.144 -9.976 9.145 1.00 47.44 81 LEU A C 1
ATOM 637 O O . LEU A 1 81 ? -14.241 -10.399 8.793 1.00 47.44 81 LEU A O 1
ATOM 641 N N . ARG A 1 82 ? -12.759 -10.066 10.415 1.00 42.78 82 ARG A N 1
ATOM 642 C CA . ARG A 1 82 ? -13.700 -10.292 11.500 1.00 42.78 82 ARG A CA 1
ATOM 643 C C . ARG A 1 82 ? -14.216 -8.928 11.914 1.00 42.78 82 ARG A C 1
ATOM 645 O O . ARG A 1 82 ? -13.690 -8.294 12.816 1.00 42.78 82 ARG A O 1
ATOM 652 N N . PHE A 1 83 ? -15.246 -8.493 11.195 1.00 43.41 83 PHE A N 1
ATOM 653 C CA . PHE A 1 83 ? -16.226 -7.563 11.733 1.00 43.41 83 PHE A CA 1
ATOM 654 C C . PHE A 1 83 ? -16.949 -8.284 12.877 1.00 43.41 83 PHE A C 1
ATOM 656 O O . PHE A 1 83 ? -17.892 -9.030 12.624 1.00 43.41 83 PHE A O 1
ATOM 663 N N . TRP A 1 84 ? -16.443 -8.144 14.099 1.00 39.44 84 TRP A N 1
ATOM 664 C CA . TRP A 1 84 ? -17.136 -8.473 15.345 1.00 39.44 84 TRP A CA 1
ATOM 665 C C . TRP A 1 84 ? -16.665 -7.518 16.436 1.00 39.44 84 TRP A C 1
ATOM 667 O O . TRP A 1 84 ? -15.431 -7.381 16.590 1.00 39.44 84 TRP A O 1
#

Mean predicted aligned error: 9.27 Å

Nearest PDB structures (foldseek):
  5ng5-assembly1_B  TM=5.434E-01  e=8.942E+00  Escherichia coli

pLDDT: mean 75.45, std 11.24, range [38.88, 89.0]

Secondary structure (DSSP, 8-state):
-HHHHHHHHHHHHHHHHHHHHHHHHHHHHHHHHHHHHHHHHH---HHHHHHHHHHHHHHHHHHHSTHHHHHHHHHHTT------

Sequence (84 aa):
MMVGVLLLVLRIAQQNYMMALGVVWVANGLTMILHALYWWRYGLSRRWKVAVVLQGLLTIAPLLLGEHGLILIFFMLGGALRFW

Organism: NCBI:txid68895

Solvent-accessible surface area (backbone atoms only — not comparable to full-atom values): 4830 Å² total; per-residue (Å²): 112,71,68,62,54,50,53,51,53,52,51,51,52,50,51,52,51,53,49,53,53,50,54,50,53,51,52,52,53,52,52,49,52,53,50,52,54,45,33,76,74,72,58,65,58,76,72,55,48,51,52,52,53,51,50,50,52,60,67,46,39,33,78,74,47,51,75,64,10,54,55,50,55,38,58,75,65,74,48,78,89,69,90,121